Protein AF-M1EN25-F1 (afdb_monomer)

Solvent-accessible surface area (backbone atoms only — not comparable to full-atom values): 8476 Å² total; per-residue (Å²): 130,84,80,77,93,74,89,71,52,65,49,74,46,81,46,70,70,84,83,76,84,67,64,64,89,57,66,50,52,38,37,35,38,32,39,30,31,64,83,79,70,39,76,73,53,69,78,47,45,27,53,74,60,51,74,68,41,56,53,42,44,55,68,64,71,64,75,80,57,73,62,32,74,41,50,65,50,76,50,67,35,60,75,82,54,95,52,55,41,84,45,78,47,80,46,63,76,79,66,94,76,56,72,67,68,75,46,41,60,80,76,73,53,56,81,83,57,59,78,71,46,54,58,54,50,51,53,49,32,56,50,35,49,66,64,38,79

Radius of gyration: 19.47 Å; Cα contacts (8 Å, |Δi|>4): 183; chains: 1; bounding box: 62×26×53 Å

Nearest PDB structures (foldseek):
  6tmr-assembly1_A  TM=1.718E-01  e=2.607E-01  Lyssavirus mokola
  5i2s-assembly1_A  TM=1.948E-01  e=1.821E+00  Vesicular stomatitis Indiana virus strain Mudd-Summers
  6x91-assembly4_H  TM=2.223E-01  e=3.713E+00  Escherichia coli
  2pn5-assembly1_A  TM=2.662E-01  e=6.651E+00  Anopheles gambiae
  6lgw-assembly1_E  TM=1.458E-01  e=2.517E+00  Lyssavirus rabies

Foldseek 3Di:
DDDDDDDQQDDKDKDFADDDDFLADQAWKKKWKFKDQVVVRDTDDDIQIEGPDDVVNVVLQVVVVDDPDPSHPDGMDMHTDNDDDPRIDIDMDMDTQDAPDDPCVVCVCRVDDHPPDDPVVVVVSVVSNVRNSVRSD

InterPro domains:
  IPR026791 Dedicator of cytokinesis [PTHR23317] (2-132)

Secondary structure (DSSP, 8-state):
-PPPP----BEEEEEE------S---S-EEEEEEEEETTTTEE-S--EEEE---HHHHHHGGGGT-PPPGGGG--EEEEEESS--TTEEEEEEEEE---SS-HHHHHHHHHH--TTSHHHHHHHHHHHHHHHHHHH-

Sequence (137 aa):
RPEPPREHFGQRILVKCLSLKFEIEIEPIFGILALYDVREKKKISENFYFDLNSDSMKGLLRAHGTHPAISTLARSAIFSVTYPSPDIFLVIKLEKVLQQGDISECCEPYMVMKEVDTAKNKEKLEKLRLAAEQFCT

pLDDT: mean 88.58, std 8.61, range [60.28, 98.0]

Mean predicted aligned error: 6.02 Å

Structure (mmCIF, N/CA/C/O backbone):
data_AF-M1EN25-F1
#
_entry.id   AF-M1EN25-F1
#
loop_
_atom_site.group_PDB
_atom_site.id
_atom_site.type_symbol
_atom_site.label_atom_id
_atom_site.label_alt_id
_atom_site.label_comp_id
_atom_site.label_asym_id
_atom_site.label_entity_id
_atom_site.label_seq_id
_atom_site.pdbx_PDB_ins_code
_atom_site.Cartn_x
_atom_site.Cartn_y
_atom_site.Cartn_z
_atom_site.occupancy
_atom_site.B_iso_or_equiv
_atom_site.auth_seq_id
_atom_site.auth_comp_id
_atom_site.auth_asym_id
_atom_site.auth_atom_id
_atom_site.pdbx_PDB_model_num
ATOM 1 N N . ARG A 1 1 ? 35.936 -2.111 -31.363 1.00 80.38 1 ARG A N 1
ATOM 2 C CA . ARG A 1 1 ? 35.879 -2.518 -29.935 1.00 80.38 1 ARG A CA 1
ATOM 3 C C . ARG A 1 1 ? 34.411 -2.475 -29.526 1.00 80.38 1 ARG A C 1
ATOM 5 O O . ARG A 1 1 ? 33.806 -1.462 -29.853 1.00 80.38 1 ARG A O 1
ATOM 12 N N . PRO A 1 2 ? 33.821 -3.524 -28.928 1.00 84.88 2 PRO A N 1
ATOM 13 C CA . PRO A 1 2 ? 32.448 -3.433 -28.436 1.00 84.88 2 PRO A CA 1
ATOM 14 C C . PRO A 1 2 ? 32.368 -2.419 -27.291 1.00 84.88 2 PRO A C 1
ATOM 16 O O . PRO A 1 2 ? 33.355 -2.218 -26.573 1.00 84.88 2 PRO A O 1
ATOM 19 N N . GLU A 1 3 ? 31.221 -1.757 -27.157 1.00 83.38 3 GLU A N 1
ATOM 20 C CA . GLU A 1 3 ? 30.979 -0.871 -26.022 1.00 83.38 3 GLU A CA 1
ATOM 21 C C . GLU A 1 3 ? 30.924 -1.671 -24.711 1.00 83.38 3 GLU A C 1
ATOM 23 O O . GLU A 1 3 ? 30.450 -2.812 -24.703 1.00 83.38 3 GLU A O 1
ATOM 28 N N . PRO A 1 4 ? 31.407 -1.096 -23.594 1.00 89.12 4 PRO A N 1
ATOM 29 C CA . PRO A 1 4 ? 31.255 -1.708 -22.282 1.00 89.12 4 PRO A CA 1
ATOM 30 C C . PRO A 1 4 ? 29.771 -1.886 -21.922 1.00 89.12 4 PRO A C 1
ATOM 32 O O . PRO A 1 4 ? 28.964 -1.026 -22.287 1.00 89.12 4 PRO A O 1
ATOM 35 N N . PRO A 1 5 ? 29.405 -2.930 -21.155 1.00 86.50 5 PRO A N 1
ATOM 36 C CA . PRO A 1 5 ? 28.060 -3.059 -20.606 1.00 86.50 5 PRO A CA 1
ATOM 37 C C . PRO A 1 5 ? 27.666 -1.794 -19.835 1.00 86.50 5 PRO A C 1
ATOM 39 O O . PRO A 1 5 ? 28.436 -1.298 -19.009 1.00 86.50 5 PRO A O 1
ATOM 42 N N . ARG A 1 6 ? 26.474 -1.264 -20.115 1.00 83.62 6 ARG A N 1
ATOM 43 C CA . ARG A 1 6 ? 25.903 -0.089 -19.448 1.00 83.62 6 ARG A CA 1
ATOM 44 C C . ARG A 1 6 ? 24.470 -0.377 -19.037 1.00 83.62 6 ARG A C 1
ATOM 46 O O . ARG A 1 6 ? 23.731 -1.041 -19.759 1.00 83.62 6 ARG A O 1
ATOM 53 N N . GLU A 1 7 ? 24.092 0.137 -17.877 1.00 79.88 7 GLU A N 1
ATOM 54 C CA . GLU A 1 7 ? 22.755 -0.040 -17.325 1.00 79.88 7 GLU A CA 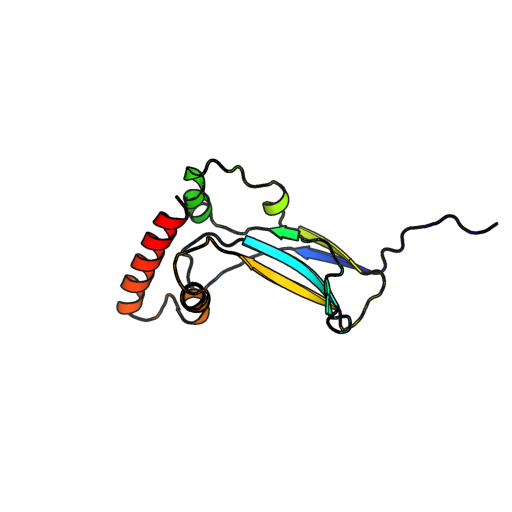1
ATOM 55 C C . GLU A 1 7 ? 21.734 0.792 -18.115 1.00 79.88 7 GLU A C 1
ATOM 57 O O . GLU A 1 7 ? 21.909 1.995 -18.321 1.00 79.88 7 GLU A O 1
ATOM 62 N N . HIS A 1 8 ? 20.672 0.142 -18.590 1.00 81.88 8 HIS A N 1
ATOM 63 C CA . HIS A 1 8 ? 19.607 0.779 -19.361 1.00 81.88 8 HIS A CA 1
ATOM 64 C C . HIS A 1 8 ? 18.409 1.042 -18.443 1.00 81.88 8 HIS A C 1
ATOM 66 O O . HIS A 1 8 ? 17.554 0.179 -18.241 1.00 81.88 8 HIS A O 1
ATOM 72 N N . PHE A 1 9 ? 18.328 2.254 -17.894 1.00 76.62 9 PHE A N 1
ATOM 73 C CA . PHE A 1 9 ? 17.248 2.626 -16.970 1.00 76.62 9 PHE A CA 1
ATOM 74 C C . PHE A 1 9 ? 15.915 2.957 -17.650 1.00 76.62 9 PHE A C 1
ATOM 76 O O . PHE A 1 9 ? 14.886 2.962 -16.978 1.00 76.62 9 PHE A O 1
ATOM 83 N N . GLY A 1 10 ? 15.927 3.240 -18.956 1.00 89.00 10 GLY A N 1
ATOM 84 C CA . GLY A 1 10 ? 14.734 3.628 -19.704 1.00 89.00 10 GLY A CA 1
ATOM 85 C C . GLY A 1 10 ? 14.088 4.871 -19.093 1.00 89.00 10 GLY A C 1
ATOM 86 O O . GLY A 1 10 ? 14.746 5.898 -18.912 1.00 89.00 10 GLY A O 1
ATOM 87 N N . GLN A 1 11 ? 12.806 4.777 -18.749 1.00 92.56 11 GLN A N 1
ATOM 88 C CA . GLN A 1 11 ? 12.064 5.850 -18.094 1.00 92.56 11 GLN A CA 1
ATOM 89 C C . GLN A 1 11 ? 12.136 5.732 -16.567 1.00 92.56 11 GLN A C 1
ATOM 91 O O . GLN A 1 11 ? 11.958 4.655 -16.007 1.00 92.56 11 GLN A O 1
ATOM 96 N N . ARG A 1 12 ? 12.325 6.859 -15.873 1.00 94.19 12 ARG A N 1
ATOM 97 C CA . ARG A 1 12 ? 12.259 6.933 -14.407 1.00 94.19 12 ARG A CA 1
ATOM 98 C C . ARG A 1 12 ? 11.026 7.690 -13.943 1.00 94.19 12 ARG A C 1
ATOM 100 O O . ARG A 1 12 ? 10.737 8.775 -14.439 1.00 94.19 12 ARG A O 1
ATOM 107 N N . ILE A 1 13 ? 10.329 7.122 -12.967 1.00 94.75 13 ILE A N 1
ATOM 108 C CA . ILE A 1 13 ? 9.090 7.651 -12.403 1.00 94.75 13 ILE A CA 1
ATOM 109 C C . ILE A 1 13 ? 9.335 7.939 -10.924 1.00 94.75 13 ILE A C 1
ATOM 111 O O . ILE A 1 13 ? 9.654 7.030 -10.161 1.00 94.75 13 ILE A O 1
ATOM 115 N N . LEU A 1 14 ? 9.183 9.201 -10.520 1.00 97.00 14 LEU A N 1
ATOM 116 C CA . LEU A 1 14 ? 9.180 9.595 -9.112 1.00 97.00 14 LEU A CA 1
ATOM 117 C C . LEU A 1 14 ? 7.753 9.502 -8.572 1.00 97.00 14 LEU A C 1
ATOM 119 O O . LEU A 1 14 ? 6.869 10.226 -9.025 1.00 97.00 14 LEU A O 1
ATOM 123 N N . VAL A 1 15 ? 7.548 8.657 -7.569 1.00 97.06 15 VAL A N 1
ATOM 124 C CA . VAL A 1 15 ? 6.270 8.507 -6.869 1.00 97.06 15 VAL A CA 1
ATOM 125 C C . VAL A 1 15 ? 6.402 9.086 -5.468 1.00 97.06 15 VAL A C 1
ATOM 127 O O . VAL A 1 15 ? 7.383 8.816 -4.775 1.00 97.06 15 VAL A O 1
ATOM 130 N N . LYS A 1 16 ? 5.417 9.886 -5.043 1.00 96.56 16 LYS A N 1
ATOM 131 C CA . LYS A 1 16 ? 5.341 10.460 -3.693 1.00 96.56 16 LYS A CA 1
ATOM 132 C C . LYS A 1 16 ? 4.031 10.062 -3.022 1.00 96.56 16 LYS A C 1
ATOM 134 O O . LYS A 1 16 ? 2.961 10.325 -3.561 1.00 96.56 16 LYS A O 1
ATOM 139 N N . CYS A 1 17 ? 4.120 9.479 -1.832 1.00 95.75 17 CYS A N 1
ATOM 140 C CA . CYS A 1 17 ? 2.964 9.164 -0.999 1.00 95.75 17 CYS A CA 1
ATOM 141 C C . CYS A 1 17 ? 2.605 10.408 -0.176 1.00 95.75 17 CYS A C 1
ATOM 143 O O . CYS A 1 17 ? 3.338 10.779 0.742 1.00 95.75 17 CYS A O 1
ATOM 145 N N . LEU A 1 18 ? 1.517 11.088 -0.549 1.00 94.75 18 LEU A N 1
ATOM 146 C CA . LEU A 1 18 ? 1.108 12.354 0.075 1.00 94.75 18 LEU A CA 1
ATOM 147 C C . LEU A 1 18 ? 0.122 12.137 1.223 1.00 94.75 18 LEU A C 1
ATOM 149 O O . LEU A 1 18 ? 0.330 12.640 2.325 1.00 94.75 18 LEU A O 1
ATOM 153 N N . SER A 1 19 ? -0.939 11.378 0.964 1.00 92.69 19 SER A N 1
ATOM 154 C CA . SER A 1 19 ? -1.962 11.040 1.947 1.00 92.69 19 SER A CA 1
ATOM 155 C C . SER A 1 19 ? -2.580 9.687 1.630 1.00 92.69 19 SER A C 1
ATOM 157 O O . SER A 1 19 ? -2.805 9.370 0.464 1.00 92.69 19 SER A O 1
ATOM 159 N N . LEU A 1 20 ? -2.919 8.947 2.679 1.00 91.50 20 LEU A N 1
ATOM 160 C CA . LEU A 1 20 ? -3.780 7.774 2.641 1.00 91.50 20 LEU A CA 1
ATOM 161 C C . LEU A 1 20 ? -4.829 8.000 3.728 1.00 91.50 20 LEU A C 1
ATOM 163 O O . LEU A 1 20 ? -4.471 8.127 4.894 1.00 91.50 20 LEU A O 1
ATOM 167 N N . LYS A 1 21 ? -6.092 8.158 3.333 1.00 88.56 21 LYS A N 1
ATOM 168 C CA . LYS A 1 21 ? -7.199 8.435 4.250 1.00 88.56 21 LYS A CA 1
ATOM 169 C C . LYS A 1 21 ? -8.346 7.500 3.928 1.00 88.56 21 LYS A C 1
ATOM 171 O O . LYS A 1 21 ? -8.762 7.418 2.775 1.00 88.56 21 LYS A O 1
ATOM 176 N N . PHE A 1 22 ? -8.826 6.827 4.955 1.00 89.19 22 PHE A N 1
ATOM 177 C CA . PHE A 1 22 ? -10.056 6.059 4.921 1.00 89.19 22 PHE A CA 1
ATOM 178 C C . PHE A 1 22 ? -11.161 6.876 5.587 1.00 89.19 22 PHE A C 1
ATOM 180 O O . PHE A 1 22 ? -10.876 7.793 6.355 1.00 89.19 22 PHE A O 1
ATOM 187 N N . GLU A 1 23 ? -12.412 6.521 5.311 1.00 89.31 23 GLU A N 1
ATOM 188 C CA . GLU A 1 23 ? -13.575 7.085 6.011 1.00 89.31 23 GLU A CA 1
ATOM 189 C C . GLU A 1 23 ? -13.577 6.736 7.504 1.00 89.31 23 GLU A C 1
ATOM 191 O O . GLU A 1 23 ? -14.224 7.416 8.288 1.00 89.31 23 GLU A O 1
ATOM 196 N N . ILE A 1 24 ? -12.867 5.672 7.890 1.00 88.44 24 ILE A N 1
ATOM 197 C CA . ILE A 1 24 ? -12.652 5.278 9.279 1.00 88.44 24 ILE A CA 1
ATOM 198 C C . ILE A 1 24 ? -11.157 5.078 9.537 1.00 88.44 24 ILE A C 1
ATOM 200 O O . ILE A 1 24 ? -10.457 4.439 8.752 1.00 88.44 24 ILE A O 1
ATOM 204 N N . GLU A 1 25 ? -10.665 5.580 10.665 1.00 89.25 25 GLU A N 1
ATOM 205 C CA . GLU A 1 25 ? -9.300 5.342 11.145 1.00 89.25 25 GLU A CA 1
ATOM 206 C C . GLU A 1 25 ? -9.385 4.611 12.493 1.00 89.25 25 GLU A C 1
ATOM 208 O O . GLU A 1 25 ? -9.787 5.189 13.509 1.00 89.25 25 GLU A O 1
ATOM 213 N N . ILE A 1 26 ? -9.098 3.305 12.474 1.00 91.25 26 ILE A N 1
ATOM 214 C CA . ILE A 1 26 ? -9.241 2.418 13.644 1.00 91.25 26 ILE A CA 1
ATOM 215 C C . ILE A 1 26 ? -7.987 1.605 13.965 1.00 91.25 26 ILE A C 1
ATOM 217 O O . ILE A 1 26 ? -7.821 1.208 15.110 1.00 91.25 26 ILE A O 1
ATOM 221 N N . GLU A 1 27 ? -7.118 1.347 12.986 1.00 92.31 27 GLU A N 1
ATOM 222 C CA . GLU A 1 27 ? -5.905 0.549 13.176 1.00 92.31 27 GLU A CA 1
ATOM 223 C C . GLU A 1 27 ? -4.798 0.998 12.206 1.00 92.31 27 GLU A C 1
ATOM 225 O O . GLU A 1 27 ? -5.101 1.658 11.203 1.00 92.31 27 GLU A O 1
ATOM 230 N N . PRO A 1 28 ? -3.524 0.655 12.473 1.00 92.31 28 PRO A N 1
ATOM 231 C CA . PRO A 1 28 ? -2.410 1.010 11.602 1.00 92.31 28 PRO A CA 1
ATOM 232 C C . PRO A 1 28 ? -2.491 0.306 10.242 1.00 92.31 28 PRO A C 1
ATOM 234 O O . PRO A 1 28 ? -2.711 -0.904 10.168 1.00 92.31 28 PRO A O 1
ATOM 237 N N . ILE A 1 29 ? -2.236 1.057 9.168 1.00 93.25 29 ILE A N 1
ATOM 238 C CA . ILE A 1 29 ? -2.193 0.553 7.791 1.00 93.25 29 ILE A CA 1
ATOM 239 C C . ILE A 1 29 ? -0.793 0.750 7.212 1.00 93.25 29 ILE A C 1
ATOM 241 O O . ILE A 1 29 ? -0.181 1.814 7.340 1.00 93.25 29 ILE A O 1
ATOM 245 N N . PHE A 1 30 ? -0.296 -0.276 6.533 1.00 93.62 30 PHE A N 1
ATOM 246 C CA . PHE A 1 30 ? 1.004 -0.301 5.877 1.00 93.62 30 PHE A CA 1
ATOM 247 C C . PHE A 1 30 ? 0.813 -0.461 4.373 1.00 93.62 30 PHE A C 1
ATOM 249 O O . PHE A 1 30 ? -0.025 -1.232 3.914 1.00 93.62 30 PHE A O 1
ATOM 256 N N . GLY A 1 31 ? 1.568 0.295 3.588 1.00 95.06 31 GLY A N 1
ATOM 257 C CA . GLY A 1 31 ? 1.472 0.312 2.139 1.00 95.06 31 GLY A CA 1
ATOM 258 C C . GLY A 1 31 ? 2.701 -0.286 1.472 1.00 95.06 31 GLY A C 1
ATOM 259 O O . GLY A 1 31 ? 3.831 -0.118 1.927 1.00 95.06 31 GLY A O 1
ATOM 260 N N . ILE A 1 32 ? 2.478 -0.948 0.342 1.00 97.06 32 ILE A N 1
ATOM 261 C CA . ILE A 1 32 ? 3.527 -1.448 -0.542 1.00 97.06 32 ILE A CA 1
ATOM 262 C C . ILE A 1 32 ? 3.210 -1.000 -1.962 1.00 97.06 32 ILE A C 1
ATOM 264 O O . ILE A 1 32 ? 2.130 -1.287 -2.476 1.00 97.06 32 ILE A O 1
ATOM 268 N N . LEU A 1 33 ? 4.158 -0.331 -2.609 1.00 97.88 33 LEU A N 1
ATOM 269 C CA . LEU A 1 33 ? 4.104 0.003 -4.028 1.00 97.88 33 LEU A CA 1
ATOM 270 C C . LEU A 1 33 ? 5.053 -0.892 -4.822 1.00 97.88 33 LEU A C 1
ATOM 272 O O . LEU A 1 33 ? 6.208 -1.073 -4.438 1.00 97.88 33 LEU A O 1
ATOM 276 N N . ALA A 1 34 ? 4.585 -1.405 -5.955 1.00 98.00 34 ALA A N 1
ATOM 277 C CA . ALA A 1 34 ? 5.436 -2.045 -6.951 1.00 98.00 34 ALA A CA 1
ATOM 278 C C . ALA A 1 34 ? 4.830 -1.922 -8.352 1.00 98.00 34 ALA A C 1
ATOM 280 O O . ALA A 1 34 ? 3.617 -1.786 -8.514 1.00 98.00 34 ALA A O 1
ATOM 281 N N . LEU A 1 35 ? 5.681 -1.987 -9.371 1.00 97.81 35 LEU A N 1
ATOM 282 C CA . LEU A 1 35 ? 5.262 -2.062 -10.761 1.00 97.81 35 LEU A CA 1
ATOM 283 C C . LEU A 1 35 ? 4.960 -3.509 -11.143 1.00 97.81 35 LEU A C 1
ATOM 285 O O . LEU A 1 35 ? 5.745 -4.420 -10.861 1.00 97.81 35 LEU A O 1
ATOM 289 N N . TYR A 1 36 ? 3.841 -3.699 -11.832 1.00 97.94 36 TYR A N 1
ATOM 290 C CA . TYR A 1 36 ? 3.428 -4.968 -12.412 1.00 97.94 36 TYR A CA 1
ATOM 291 C C . TYR A 1 36 ? 3.186 -4.795 -13.902 1.00 97.94 36 TYR A C 1
ATOM 293 O O . TYR A 1 36 ? 2.592 -3.810 -14.327 1.00 97.94 36 TYR A O 1
ATOM 301 N N . ASP A 1 37 ? 3.623 -5.780 -14.674 1.00 97.25 37 ASP A N 1
ATOM 302 C CA . ASP A 1 37 ? 3.253 -5.931 -16.073 1.00 97.25 37 ASP A CA 1
ATOM 303 C C . ASP A 1 37 ? 2.073 -6.907 -16.140 1.00 97.25 37 ASP A C 1
ATOM 305 O O . ASP A 1 37 ? 2.218 -8.083 -15.785 1.00 97.25 37 ASP A O 1
ATOM 309 N N . VAL A 1 38 ? 0.894 -6.420 -16.536 1.00 96.94 38 VAL A N 1
ATOM 310 C CA . VAL A 1 38 ? -0.330 -7.241 -16.571 1.00 96.94 38 VAL A CA 1
ATOM 311 C C . VAL A 1 38 ? -0.362 -8.187 -17.762 1.00 96.94 38 VAL A C 1
ATOM 313 O O . VAL A 1 38 ? -0.973 -9.253 -17.669 1.00 96.94 38 VAL A O 1
ATOM 316 N N . ARG A 1 39 ? 0.327 -7.841 -18.856 1.00 96.62 39 ARG A N 1
ATOM 317 C CA . ARG A 1 39 ? 0.441 -8.705 -20.032 1.00 96.62 39 ARG A CA 1
ATOM 318 C C . ARG A 1 39 ? 1.271 -9.935 -19.692 1.00 96.62 39 ARG A C 1
ATOM 320 O O . ARG A 1 39 ? 0.873 -11.057 -19.988 1.00 96.62 39 ARG A O 1
ATOM 327 N N . GLU A 1 40 ? 2.385 -9.715 -19.001 1.00 95.31 40 GLU A N 1
ATOM 328 C CA . GLU A 1 40 ? 3.299 -10.767 -18.549 1.00 95.31 40 GLU A CA 1
ATOM 329 C C . GLU A 1 40 ? 2.894 -11.379 -17.193 1.00 95.31 40 GLU A C 1
ATOM 331 O O . GLU A 1 40 ? 3.516 -12.338 -16.737 1.00 95.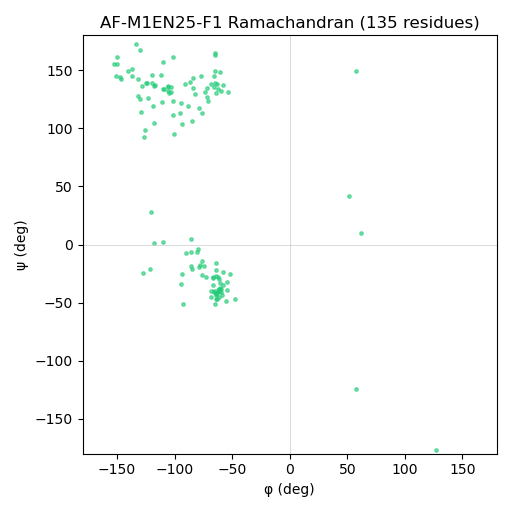31 40 GLU A O 1
ATOM 336 N N . LYS A 1 41 ? 1.869 -10.820 -16.531 1.00 95.56 41 LYS A N 1
ATOM 337 C CA . LYS A 1 41 ? 1.352 -11.222 -15.209 1.00 95.56 41 LYS A CA 1
ATOM 338 C C . LYS A 1 41 ? 2.438 -11.328 -14.132 1.00 95.56 41 LYS A C 1
ATOM 340 O O . LYS A 1 41 ? 2.436 -12.260 -13.326 1.00 95.56 41 LYS A O 1
ATOM 345 N N . LYS A 1 42 ? 3.377 -10.378 -14.101 1.00 96.56 42 LYS A N 1
ATOM 346 C CA . LYS A 1 42 ? 4.535 -10.426 -13.193 1.00 96.56 42 LYS A CA 1
ATOM 347 C C . LYS A 1 42 ? 4.844 -9.080 -12.550 1.00 96.56 42 LYS A C 1
ATOM 349 O O . LYS A 1 42 ? 4.632 -8.026 -13.146 1.00 96.56 42 LYS A O 1
ATOM 354 N N . LYS A 1 43 ? 5.413 -9.128 -11.344 1.00 97.56 43 LYS A N 1
ATOM 355 C CA . LYS A 1 43 ? 6.027 -7.964 -10.696 1.00 97.56 43 LYS A CA 1
ATOM 356 C C . LYS A 1 43 ? 7.360 -7.655 -11.378 1.00 97.56 43 LYS A C 1
ATOM 358 O O . LYS A 1 43 ? 8.169 -8.563 -11.555 1.00 97.56 43 LYS A O 1
ATOM 363 N N . ILE A 1 44 ? 7.587 -6.396 -11.740 1.00 96.25 44 ILE A N 1
ATOM 364 C CA . ILE A 1 44 ? 8.779 -5.951 -12.484 1.00 96.25 44 ILE A CA 1
ATOM 365 C C . ILE A 1 44 ? 9.647 -4.946 -11.716 1.00 96.25 44 ILE A C 1
ATOM 367 O O . ILE A 1 44 ? 10.658 -4.493 -12.243 1.00 96.25 44 ILE A O 1
ATOM 371 N N . SER A 1 45 ? 9.282 -4.598 -10.480 1.00 96.31 45 SER A N 1
ATOM 372 C CA . SER A 1 45 ? 10.107 -3.771 -9.593 1.00 96.31 45 SER A CA 1
ATOM 373 C C . SER A 1 45 ? 10.267 -4.388 -8.206 1.00 96.31 45 SER A C 1
ATOM 375 O O . SER A 1 45 ? 9.524 -5.289 -7.806 1.00 96.31 45 SER A O 1
ATOM 377 N N . GLU A 1 46 ? 11.202 -3.843 -7.431 1.00 95.00 46 GLU A N 1
ATOM 378 C CA . GLU A 1 46 ? 11.237 -4.047 -5.985 1.00 95.00 46 GLU A CA 1
ATOM 379 C C . GLU A 1 46 ? 10.004 -3.436 -5.303 1.00 95.00 46 GLU A C 1
ATOM 381 O O . GLU A 1 46 ? 9.259 -2.646 -5.895 1.00 95.00 46 GLU A O 1
ATOM 386 N N . ASN A 1 47 ? 9.788 -3.837 -4.052 1.00 96.56 47 ASN A N 1
ATOM 387 C CA . ASN A 1 47 ? 8.742 -3.284 -3.205 1.00 96.56 47 ASN A CA 1
ATOM 388 C C . ASN A 1 47 ? 9.235 -1.984 -2.569 1.00 96.56 47 ASN A C 1
ATOM 390 O O . ASN A 1 47 ? 10.283 -1.965 -1.926 1.00 96.56 47 ASN A O 1
ATOM 394 N N . PHE A 1 48 ? 8.434 -0.932 -2.672 1.00 97.19 48 PHE A N 1
ATOM 395 C CA . PHE A 1 48 ? 8.584 0.258 -1.852 1.00 97.19 48 PHE A CA 1
ATOM 396 C C . PHE A 1 48 ? 7.555 0.223 -0.726 1.00 97.19 48 PHE A C 1
ATOM 398 O O . PHE A 1 48 ? 6.355 0.329 -0.975 1.00 97.19 48 PHE A O 1
ATOM 405 N N . TYR A 1 49 ? 8.033 0.047 0.500 1.00 95.94 49 TYR A N 1
ATOM 406 C CA . TYR A 1 49 ? 7.201 0.043 1.698 1.00 95.94 49 TYR A CA 1
ATOM 407 C C . TYR A 1 49 ? 7.031 1.469 2.206 1.00 95.94 49 TYR A C 1
ATOM 409 O O . TYR A 1 49 ? 7.988 2.238 2.203 1.00 95.94 49 TYR A O 1
ATOM 417 N N . PHE A 1 50 ? 5.834 1.816 2.657 1.00 94.81 50 PHE A N 1
ATOM 418 C CA . PHE A 1 50 ? 5.558 3.113 3.259 1.00 94.81 50 PHE A CA 1
ATOM 419 C C . PHE A 1 50 ? 4.441 2.994 4.289 1.00 94.81 50 PHE A C 1
ATOM 421 O O . PHE A 1 50 ? 3.579 2.124 4.190 1.00 94.81 50 PHE A O 1
ATOM 428 N N . ASP A 1 51 ? 4.408 3.909 5.247 1.00 92.88 51 ASP A N 1
ATOM 429 C CA . ASP A 1 51 ? 3.246 4.104 6.100 1.00 92.88 51 ASP A CA 1
ATOM 430 C C . ASP A 1 51 ? 2.950 5.596 6.294 1.00 92.88 51 ASP A C 1
ATOM 432 O O . ASP A 1 51 ? 3.842 6.447 6.304 1.00 92.88 51 ASP A O 1
ATOM 436 N N . LEU A 1 52 ? 1.662 5.931 6.380 1.00 92.94 52 LEU A N 1
ATOM 437 C CA . LEU A 1 52 ? 1.176 7.297 6.613 1.00 92.94 52 LEU A CA 1
ATOM 438 C C . LEU A 1 52 ? 0.343 7.365 7.898 1.00 92.94 52 LEU A C 1
ATOM 440 O O . LEU A 1 52 ? -0.545 8.204 8.023 1.00 92.94 52 LEU A O 1
ATOM 444 N N . ASN A 1 53 ? 0.652 6.476 8.845 1.00 91.50 53 ASN A N 1
ATOM 445 C CA . ASN A 1 53 ? -0.047 6.361 10.116 1.00 91.50 53 ASN A CA 1
ATOM 446 C C . ASN A 1 53 ? 0.117 7.638 10.953 1.00 91.50 53 ASN A C 1
ATOM 448 O O . ASN A 1 53 ? 1.216 8.203 11.050 1.00 91.50 53 ASN A O 1
ATOM 452 N N . SER A 1 54 ? -0.977 8.067 11.585 1.00 90.56 54 SER A N 1
ATOM 453 C CA . SER A 1 54 ? -0.968 9.137 12.581 1.00 90.56 54 SER A CA 1
ATOM 454 C C . SER A 1 54 ? -0.173 8.730 13.830 1.00 90.56 54 SER A C 1
ATOM 456 O O . SER A 1 54 ? 0.095 7.549 14.069 1.00 90.56 54 SER A O 1
ATOM 458 N N . ASP A 1 55 ? 0.213 9.702 14.661 1.00 88.75 55 ASP A N 1
ATOM 459 C CA . ASP A 1 55 ? 0.939 9.412 15.907 1.00 88.75 55 ASP A CA 1
ATOM 460 C C . ASP A 1 55 ? 0.115 8.555 16.879 1.00 88.75 55 ASP A C 1
ATOM 462 O O . ASP A 1 55 ? 0.686 7.774 17.641 1.00 88.75 55 ASP A O 1
ATOM 466 N N . SER A 1 56 ? -1.219 8.655 16.807 1.00 89.19 56 SER A N 1
ATOM 467 C CA . SER A 1 56 ? -2.147 7.797 17.547 1.00 89.19 56 SER A CA 1
ATOM 468 C C . SER A 1 56 ? -2.037 6.340 17.090 1.00 89.19 56 SER A C 1
ATOM 470 O O . SER A 1 56 ? -1.768 5.476 17.921 1.00 89.19 56 SER A O 1
ATOM 472 N N . MET A 1 57 ? -2.122 6.070 15.780 1.00 90.25 57 MET A N 1
ATOM 473 C CA . MET A 1 57 ? -1.973 4.711 15.238 1.00 90.25 57 MET A CA 1
ATOM 474 C C . MET A 1 57 ? -0.582 4.131 15.527 1.00 90.25 57 MET A C 1
ATOM 476 O O . MET A 1 57 ? -0.450 2.976 15.920 1.00 90.25 57 MET A O 1
ATOM 480 N N . LYS A 1 58 ? 0.475 4.945 15.431 1.00 88.69 58 LYS A N 1
ATOM 481 C CA . LYS A 1 58 ? 1.830 4.530 15.841 1.00 88.69 58 LYS A CA 1
ATOM 482 C C . LYS A 1 58 ? 1.930 4.230 17.335 1.00 88.69 58 LYS A C 1
ATOM 484 O O . LYS A 1 58 ? 2.793 3.457 17.737 1.00 88.69 58 LYS A O 1
ATOM 489 N N . GLY A 1 59 ? 1.088 4.858 18.155 1.00 88.19 59 GLY A N 1
ATOM 490 C CA . GLY A 1 59 ? 0.961 4.591 19.584 1.00 88.19 59 GLY A CA 1
ATOM 491 C C . GLY A 1 59 ? 0.516 3.162 19.878 1.00 88.19 59 GLY A C 1
ATOM 492 O O . GLY A 1 59 ? 1.072 2.552 20.788 1.00 88.19 59 GLY A O 1
ATOM 493 N N . LEU A 1 60 ? -0.397 2.622 19.064 1.00 88.81 60 LEU A N 1
ATOM 494 C CA . LEU A 1 60 ? -0.927 1.265 19.218 1.00 88.81 60 LEU A CA 1
ATOM 495 C C . LEU A 1 60 ? 0.182 0.207 19.141 1.00 88.81 60 LEU A C 1
ATOM 497 O O . LEU A 1 60 ? 0.204 -0.709 19.942 1.00 88.81 60 LEU A O 1
ATOM 501 N N . LEU A 1 61 ? 1.169 0.396 18.263 1.00 85.38 61 LEU A N 1
ATOM 502 C CA . LEU A 1 61 ? 2.249 -0.572 18.021 1.00 85.38 61 LEU A CA 1
ATOM 503 C C . LEU A 1 61 ? 3.390 -0.528 19.053 1.00 85.38 61 LEU A C 1
ATOM 505 O O . LEU A 1 61 ? 4.322 -1.333 18.985 1.00 85.38 61 LEU A O 1
ATOM 509 N N . ARG A 1 62 ? 3.389 0.436 19.986 1.00 76.19 62 ARG A N 1
ATOM 510 C CA . ARG A 1 62 ? 4.536 0.663 20.891 1.00 76.19 62 ARG A CA 1
ATOM 511 C C . ARG A 1 62 ? 4.763 -0.485 21.870 1.00 76.19 62 ARG A C 1
ATOM 513 O O . ARG A 1 62 ? 5.905 -0.691 22.279 1.00 76.19 62 ARG A O 1
ATOM 520 N N . ALA A 1 63 ? 3.713 -1.224 22.225 1.00 71.62 63 ALA A N 1
ATOM 521 C CA . ALA A 1 63 ? 3.797 -2.356 23.144 1.00 71.62 63 ALA A CA 1
ATOM 522 C C . ALA A 1 63 ? 4.706 -3.480 22.617 1.00 71.62 63 ALA A C 1
ATOM 524 O O . ALA A 1 63 ? 5.398 -4.132 23.397 1.00 71.62 63 ALA A O 1
ATOM 525 N N . HIS A 1 64 ? 4.807 -3.633 21.294 1.00 68.94 64 HIS A N 1
ATOM 526 C CA . HIS A 1 64 ? 5.645 -4.654 20.669 1.00 68.94 64 HIS A CA 1
ATOM 527 C C . HIS A 1 64 ? 7.140 -4.299 20.606 1.00 68.94 64 HIS A C 1
ATOM 529 O O . HIS A 1 64 ? 7.940 -5.114 20.147 1.00 68.94 64 HIS A O 1
ATOM 535 N N . GLY A 1 65 ? 7.557 -3.099 21.038 1.00 60.47 65 GLY A N 1
ATOM 536 C CA . GLY A 1 65 ? 8.972 -2.697 21.058 1.00 60.47 65 GLY A CA 1
ATOM 537 C C . GLY A 1 65 ? 9.643 -2.653 19.676 1.00 60.47 65 GLY A C 1
ATOM 538 O O . GLY A 1 65 ? 10.862 -2.497 19.578 1.00 60.47 65 GLY A O 1
ATOM 539 N N . THR A 1 66 ? 8.870 -2.782 18.596 1.00 66.06 66 THR A N 1
ATOM 540 C CA . THR A 1 66 ? 9.382 -2.795 17.230 1.00 66.06 66 THR A CA 1
ATOM 541 C C . THR A 1 66 ? 9.731 -1.376 16.811 1.00 66.06 66 THR A C 1
ATOM 543 O O . THR A 1 66 ? 8.852 -0.525 16.662 1.00 66.06 66 THR A O 1
ATOM 546 N N . HIS A 1 67 ? 11.018 -1.107 16.601 1.00 70.62 67 HIS A N 1
ATOM 547 C CA . HIS A 1 67 ? 11.423 0.109 15.905 1.00 70.62 67 HIS A CA 1
ATOM 548 C C . HIS A 1 67 ? 10.903 0.049 14.461 1.00 70.62 67 HIS A C 1
ATOM 550 O O . HIS A 1 67 ? 11.127 -0.968 13.796 1.00 70.62 67 HIS A O 1
ATOM 556 N N . PRO A 1 68 ? 10.230 1.100 13.955 1.00 75.25 68 PRO A N 1
ATOM 557 C CA . PRO A 1 68 ? 9.805 1.124 12.564 1.00 75.25 68 PRO A CA 1
ATOM 558 C C . PRO A 1 68 ? 11.037 1.012 11.666 1.00 75.25 68 PRO A C 1
ATOM 560 O O . PRO A 1 68 ? 12.042 1.699 11.875 1.00 75.25 68 PRO A O 1
ATOM 563 N N . ALA A 1 69 ? 10.974 0.128 10.672 1.00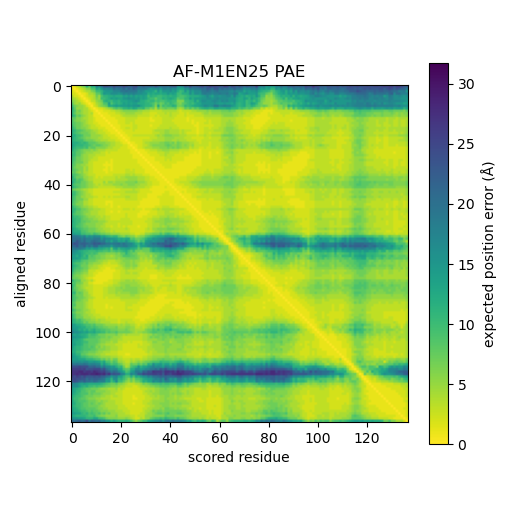 80.69 69 ALA A N 1
ATOM 564 C CA . ALA A 1 69 ? 12.049 0.010 9.703 1.00 80.69 69 ALA A CA 1
ATOM 565 C C . ALA A 1 69 ? 12.177 1.332 8.936 1.00 80.69 69 ALA A C 1
ATOM 567 O O . ALA A 1 69 ? 11.188 1.885 8.463 1.00 80.69 69 ALA A O 1
ATOM 568 N N . ILE A 1 70 ? 13.405 1.834 8.778 1.00 82.25 70 ILE A N 1
ATOM 569 C CA . ILE A 1 70 ? 13.662 3.133 8.127 1.00 82.25 70 ILE A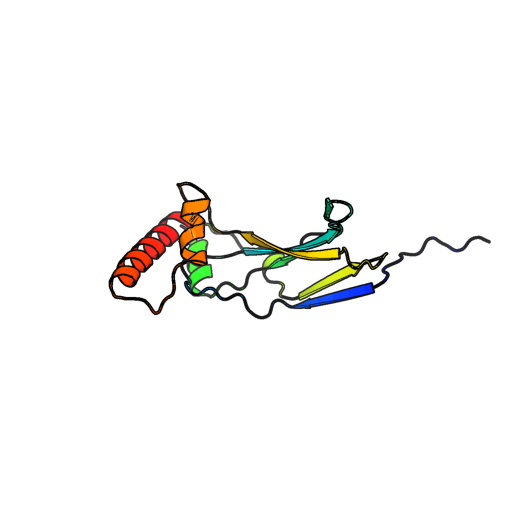 CA 1
ATOM 570 C C . ILE A 1 70 ? 13.034 3.191 6.725 1.00 82.25 70 ILE A C 1
ATOM 572 O O . ILE A 1 70 ? 12.575 4.248 6.294 1.00 82.25 70 ILE A O 1
ATOM 576 N N . SER A 1 71 ? 12.966 2.050 6.035 1.00 82.81 71 SER A N 1
ATOM 577 C CA . SER A 1 71 ? 12.328 1.928 4.727 1.00 82.81 71 SER A CA 1
ATOM 578 C C . SER A 1 71 ? 10.851 2.333 4.728 1.00 82.81 71 SER A C 1
ATOM 580 O O . SER A 1 71 ? 10.432 2.937 3.750 1.00 82.81 71 SER A O 1
ATOM 582 N N . THR A 1 72 ? 10.081 2.084 5.795 1.00 84.50 72 THR A N 1
ATOM 583 C CA . THR A 1 72 ? 8.643 2.426 5.843 1.00 84.50 72 THR A CA 1
ATOM 584 C C . THR A 1 72 ? 8.392 3.905 6.131 1.00 84.50 72 THR A C 1
ATOM 586 O O . THR A 1 72 ? 7.335 4.434 5.793 1.00 84.50 72 THR A O 1
ATOM 589 N N . LEU A 1 73 ? 9.385 4.607 6.686 1.00 86.81 73 LEU A N 1
ATOM 590 C CA . LEU A 1 73 ? 9.316 6.048 6.947 1.00 86.81 73 LEU A CA 1
ATOM 591 C C . LEU A 1 73 ? 9.506 6.887 5.672 1.00 86.81 73 LEU A C 1
ATOM 593 O O . LEU A 1 73 ? 9.242 8.095 5.670 1.00 86.81 73 LEU A O 1
ATOM 597 N N . ALA A 1 74 ? 9.980 6.270 4.587 1.00 91.38 74 ALA A N 1
ATOM 598 C CA . ALA A 1 74 ? 10.153 6.939 3.312 1.00 91.38 74 ALA A CA 1
ATOM 599 C C . ALA A 1 74 ? 8.794 7.290 2.688 1.00 91.38 74 ALA A C 1
ATOM 601 O O . ALA A 1 74 ? 7.860 6.496 2.657 1.00 91.38 74 ALA A O 1
ATOM 602 N N . ARG A 1 75 ? 8.695 8.497 2.121 1.00 93.12 75 ARG A N 1
ATOM 603 C CA . ARG A 1 75 ? 7.477 8.981 1.439 1.00 93.12 75 ARG A CA 1
ATOM 604 C C . ARG A 1 75 ? 7.630 9.091 -0.068 1.00 93.12 75 ARG A C 1
ATOM 606 O O . ARG A 1 75 ? 6.745 9.606 -0.751 1.00 93.12 75 ARG A O 1
ATOM 613 N N . SER A 1 76 ? 8.781 8.718 -0.608 1.00 95.56 76 SER A N 1
ATOM 614 C CA . SER A 1 76 ? 9.073 8.883 -2.026 1.00 95.56 76 SER A CA 1
ATOM 615 C C . SER A 1 76 ? 9.962 7.763 -2.534 1.00 95.56 76 SER A C 1
ATOM 617 O O . SER A 1 76 ? 10.875 7.334 -1.835 1.00 95.56 76 SER A O 1
ATOM 619 N N . ALA A 1 77 ? 9.697 7.341 -3.764 1.00 95.56 77 ALA A N 1
ATOM 620 C CA . ALA A 1 77 ? 10.399 6.259 -4.434 1.00 95.56 77 ALA A CA 1
ATOM 621 C C . ALA A 1 77 ? 10.627 6.604 -5.902 1.00 95.56 77 ALA A C 1
ATOM 623 O O . ALA A 1 77 ? 9.809 7.289 -6.519 1.00 95.56 77 ALA A O 1
ATOM 624 N N . ILE A 1 78 ? 11.722 6.102 -6.468 1.00 95.81 78 ILE A N 1
ATOM 625 C CA . ILE A 1 78 ? 11.978 6.172 -7.906 1.00 95.81 78 ILE A CA 1
ATOM 626 C C . ILE A 1 78 ? 11.876 4.761 -8.468 1.00 95.81 78 ILE A C 1
ATOM 628 O O . ILE A 1 78 ? 12.625 3.878 -8.062 1.00 95.81 78 ILE A O 1
ATOM 632 N N . PHE A 1 79 ? 10.989 4.573 -9.439 1.00 96.31 79 PHE A N 1
ATOM 633 C CA . PHE A 1 79 ? 10.880 3.338 -10.206 1.00 96.31 79 PHE A CA 1
ATOM 634 C C . PHE A 1 79 ? 11.509 3.541 -11.581 1.00 96.31 79 PHE A C 1
ATOM 636 O O . PHE A 1 79 ? 11.292 4.573 -12.215 1.00 96.31 79 PHE A O 1
ATOM 643 N N . SER A 1 80 ? 12.301 2.572 -12.037 1.00 94.25 80 SER A N 1
ATOM 644 C CA . SER A 1 80 ? 12.884 2.580 -13.384 1.00 94.25 80 SER A CA 1
ATOM 645 C C . SER A 1 80 ? 12.160 1.556 -14.255 1.00 94.25 80 SER A C 1
ATOM 647 O O . SER A 1 80 ? 11.889 0.445 -13.805 1.00 94.25 80 SER A O 1
ATOM 649 N N . VAL A 1 81 ? 11.844 1.938 -15.489 1.00 93.75 81 VAL A N 1
ATOM 650 C CA . VAL A 1 81 ? 11.131 1.129 -16.476 1.00 93.75 81 VAL A CA 1
ATOM 651 C C . VAL A 1 81 ? 11.975 1.084 -17.740 1.00 93.75 81 VAL A C 1
ATOM 653 O O . VAL A 1 81 ? 11.954 2.009 -18.551 1.00 93.75 81 VAL A O 1
ATOM 656 N N . THR A 1 82 ? 12.724 -0.006 -17.907 1.00 91.06 82 THR A N 1
ATOM 657 C CA . THR A 1 82 ? 13.621 -0.207 -19.055 1.00 91.06 82 THR A CA 1
ATOM 658 C C . THR A 1 82 ? 12.858 -0.224 -20.382 1.00 91.06 82 THR A C 1
ATOM 660 O O . THR A 1 82 ? 13.314 0.379 -21.348 1.00 91.06 82 THR A O 1
ATOM 663 N N . TYR A 1 83 ? 11.679 -0.853 -20.418 1.00 90.94 83 TYR A N 1
ATOM 664 C CA . TYR A 1 83 ? 10.825 -0.947 -21.606 1.00 90.94 83 TYR A CA 1
ATOM 665 C C . TYR A 1 83 ? 9.409 -0.461 -21.275 1.00 90.94 83 TYR A C 1
ATOM 667 O O . TYR A 1 83 ? 8.599 -1.246 -20.778 1.00 90.94 83 TYR A O 1
ATOM 675 N N . PRO A 1 84 ? 9.107 0.833 -21.489 1.00 92.31 84 PRO A N 1
ATOM 676 C CA . PRO A 1 84 ? 7.778 1.374 -21.234 1.00 92.31 84 PRO A CA 1
ATOM 677 C C . PRO A 1 84 ? 6.701 0.639 -22.037 1.00 92.31 84 PRO A C 1
ATOM 679 O O . PRO A 1 84 ? 6.880 0.344 -23.218 1.00 92.31 84 PRO A O 1
ATOM 682 N N . SER A 1 85 ? 5.576 0.358 -21.387 1.00 94.44 85 SER A N 1
ATOM 683 C CA . SER A 1 85 ? 4.430 -0.343 -21.964 1.00 94.44 85 SER A CA 1
ATOM 684 C C . SER A 1 85 ? 3.142 0.191 -21.331 1.00 94.44 85 SER A C 1
ATOM 686 O O . SER A 1 85 ? 3.153 0.485 -20.132 1.00 94.44 85 SER A O 1
ATOM 688 N N . PRO A 1 86 ? 2.031 0.301 -22.086 1.00 96.00 86 PRO A N 1
ATOM 689 C CA . PRO A 1 86 ? 0.724 0.638 -21.516 1.00 96.00 86 PRO A CA 1
ATOM 690 C C . PRO A 1 86 ? 0.198 -0.434 -20.547 1.00 96.00 86 PRO A C 1
ATOM 692 O O . PRO A 1 86 ? -0.703 -0.152 -19.766 1.00 96.00 86 PRO A O 1
ATOM 695 N N . ASP A 1 87 ? 0.776 -1.639 -20.570 1.00 97.31 87 ASP A N 1
ATOM 696 C CA . ASP A 1 87 ? 0.411 -2.756 -19.692 1.00 97.31 87 ASP A CA 1
ATOM 697 C C . ASP A 1 87 ? 1.137 -2.720 -18.331 1.00 97.31 87 ASP A C 1
ATOM 699 O O . ASP A 1 87 ? 1.021 -3.653 -17.533 1.00 97.31 87 ASP A O 1
ATOM 703 N N . ILE A 1 88 ? 1.920 -1.672 -18.053 1.00 97.31 88 ILE A N 1
ATOM 704 C CA . ILE A 1 88 ? 2.616 -1.510 -16.772 1.00 97.31 88 ILE A CA 1
ATOM 705 C C . ILE A 1 88 ? 1.781 -0.645 -15.834 1.00 97.31 88 ILE A C 1
ATOM 707 O O . ILE A 1 88 ? 1.517 0.525 -16.105 1.00 97.31 88 ILE A O 1
ATOM 711 N N . PHE A 1 89 ? 1.443 -1.209 -14.678 1.00 97.88 89 PHE A N 1
ATOM 712 C CA . PHE A 1 89 ? 0.648 -0.556 -13.649 1.00 97.88 89 PHE A CA 1
ATOM 713 C C . PHE A 1 89 ? 1.433 -0.443 -12.347 1.00 97.88 89 PHE A C 1
ATOM 715 O O . PHE A 1 89 ? 2.108 -1.381 -11.917 1.00 97.88 89 PHE A O 1
ATOM 722 N N . LEU A 1 90 ? 1.302 0.708 -11.688 1.00 97.50 90 LEU A N 1
ATOM 723 C CA . LEU A 1 90 ? 1.694 0.855 -10.294 1.00 97.50 90 LEU A CA 1
ATOM 724 C C . LEU A 1 90 ? 0.595 0.248 -9.423 1.00 97.50 90 LEU A C 1
ATOM 726 O O . LEU A 1 90 ? -0.537 0.726 -9.421 1.00 97.50 90 LEU A O 1
ATOM 730 N N . VAL A 1 91 ? 0.940 -0.796 -8.681 1.00 97.44 91 VAL A N 1
ATOM 731 C CA . VAL A 1 91 ? 0.025 -1.475 -7.767 1.00 97.44 91 VAL A CA 1
ATOM 732 C C . VAL A 1 91 ? 0.350 -1.055 -6.345 1.00 97.44 91 VAL A C 1
ATOM 734 O O . VAL A 1 91 ? 1.506 -1.111 -5.922 1.00 97.44 91 VAL A O 1
ATOM 737 N N . ILE A 1 92 ? -0.693 -0.667 -5.615 1.00 96.56 92 ILE A N 1
ATOM 738 C CA . ILE A 1 92 ? -0.659 -0.450 -4.174 1.00 96.56 92 ILE A CA 1
ATOM 739 C C . ILE A 1 92 ? -1.284 -1.653 -3.471 1.00 96.56 92 ILE A C 1
ATOM 741 O O . ILE A 1 92 ? -2.427 -2.019 -3.738 1.00 96.56 92 ILE A O 1
ATOM 745 N N . LYS A 1 93 ? -0.526 -2.275 -2.572 1.00 96.44 93 LYS A N 1
ATOM 746 C CA . LYS A 1 93 ? -1.027 -3.269 -1.623 1.00 96.44 93 LYS A CA 1
ATOM 747 C C . LYS A 1 93 ? -1.099 -2.612 -0.252 1.00 96.44 93 LYS A C 1
ATOM 749 O O . LYS A 1 93 ? -0.126 -1.998 0.176 1.00 96.44 93 LYS A O 1
ATOM 754 N N . LEU A 1 94 ? -2.244 -2.743 0.406 1.00 94.38 94 LEU A N 1
ATOM 755 C CA . LEU A 1 94 ? -2.449 -2.281 1.773 1.00 94.38 94 LEU A CA 1
ATOM 756 C C . LEU A 1 94 ? -2.474 -3.496 2.696 1.00 94.38 94 LEU A C 1
ATOM 758 O O . LEU A 1 94 ? -3.126 -4.497 2.403 1.00 94.38 94 LEU A O 1
ATOM 762 N N . GLU A 1 95 ? -1.723 -3.407 3.778 1.00 92.75 95 GLU A N 1
ATOM 763 C CA . GLU A 1 95 ? -1.609 -4.409 4.824 1.00 92.75 95 GLU A CA 1
ATOM 764 C C . GLU A 1 95 ? -2.063 -3.786 6.138 1.00 92.75 95 GLU A C 1
ATOM 766 O O . GLU A 1 95 ? -1.874 -2.594 6.383 1.00 92.75 95 GLU A O 1
ATOM 771 N N . LYS A 1 96 ? -2.679 -4.605 6.979 1.00 91.38 96 LYS A N 1
ATOM 772 C CA . LYS A 1 96 ? -3.160 -4.215 8.298 1.00 91.38 96 LYS A CA 1
ATOM 773 C C . LYS A 1 96 ? -2.746 -5.257 9.330 1.00 91.38 96 LYS A C 1
ATOM 775 O O . LYS A 1 96 ? -2.238 -6.317 8.957 1.00 91.38 96 LYS A O 1
ATOM 780 N N . VAL A 1 97 ? -2.969 -4.969 10.607 1.00 88.00 97 VAL A N 1
ATOM 781 C CA . VAL A 1 97 ? -2.711 -5.936 11.678 1.00 88.00 97 VAL A CA 1
ATOM 782 C C . VAL A 1 97 ? -3.652 -7.137 11.524 1.00 88.00 97 VAL A C 1
ATOM 784 O O . VAL A 1 97 ? -4.817 -7.001 11.144 1.00 88.00 97 VAL A O 1
ATOM 787 N N . LEU A 1 98 ? -3.118 -8.341 11.746 1.00 85.19 98 LEU A N 1
ATOM 788 C CA . LEU A 1 98 ? -3.901 -9.569 11.650 1.00 85.19 98 LEU A CA 1
ATOM 789 C C . LEU A 1 98 ? -4.880 -9.642 12.820 1.00 85.19 98 LEU A C 1
ATOM 791 O O . LEU A 1 98 ? -4.483 -9.619 13.981 1.00 85.19 98 LEU A O 1
ATOM 795 N N . GLN A 1 99 ? -6.157 -9.771 12.489 1.00 86.25 99 GLN A N 1
ATOM 796 C CA . GLN A 1 99 ? -7.246 -9.950 13.441 1.00 86.25 99 GLN A CA 1
ATOM 797 C C . GLN A 1 99 ? -7.789 -11.375 13.307 1.00 86.25 99 GLN A C 1
ATOM 799 O O . GLN A 1 99 ? -7.623 -12.021 12.270 1.00 86.25 99 GLN A O 1
ATOM 804 N N . GLN A 1 100 ? -8.426 -11.884 14.358 1.00 84.75 100 GLN A N 1
ATOM 805 C CA . GLN A 1 100 ? -9.134 -13.162 14.275 1.00 84.75 100 GLN A CA 1
ATOM 806 C C . GLN A 1 100 ? -10.409 -13.004 13.434 1.00 84.75 100 GLN A C 1
ATOM 808 O O . GLN A 1 100 ? -11.169 -12.065 13.656 1.00 84.75 100 GLN A O 1
ATOM 813 N N . GLY A 1 101 ? -10.654 -13.939 12.514 1.00 85.88 101 GLY A N 1
ATOM 814 C CA . GLY A 1 101 ? -11.842 -13.958 11.654 1.00 85.88 101 GLY A CA 1
ATOM 815 C C . GLY A 1 101 ? -11.499 -14.057 10.169 1.00 85.88 101 GLY A C 1
ATOM 816 O O . GLY A 1 101 ? -10.332 -14.185 9.790 1.00 85.88 101 GLY A O 1
ATOM 817 N N . ASP A 1 102 ? -12.528 -14.006 9.327 1.00 90.69 102 ASP A N 1
ATOM 818 C CA . ASP A 1 102 ? -12.354 -14.058 7.878 1.00 90.69 102 ASP A CA 1
ATOM 819 C C . ASP A 1 102 ? -11.872 -12.713 7.324 1.00 90.69 102 ASP A C 1
ATOM 821 O O . ASP A 1 102 ? -12.267 -11.631 7.770 1.00 90.69 102 ASP A O 1
ATOM 825 N N . ILE A 1 103 ? -11.034 -12.766 6.282 1.00 87.50 103 ILE A N 1
ATOM 826 C CA . ILE A 1 103 ? -10.452 -11.557 5.682 1.00 87.50 103 ILE A CA 1
ATOM 827 C C . ILE A 1 103 ? -11.522 -10.610 5.123 1.00 87.50 103 ILE A C 1
ATOM 829 O O . ILE A 1 103 ? -11.358 -9.393 5.176 1.00 87.50 103 ILE A O 1
ATOM 833 N N . SER A 1 104 ? -12.635 -11.152 4.617 1.00 88.44 104 SER A N 1
ATOM 834 C CA . SER A 1 104 ? -13.762 -10.362 4.119 1.00 88.44 104 SER A CA 1
ATOM 835 C C . SER A 1 104 ? -14.426 -9.552 5.229 1.00 88.44 104 SER A C 1
ATOM 837 O O . SER A 1 104 ? -14.719 -8.378 5.020 1.00 88.44 104 SER A O 1
ATOM 839 N N . GLU A 1 105 ? -14.604 -10.139 6.414 1.00 89.44 105 GLU A N 1
ATOM 840 C CA . GLU A 1 105 ? -15.192 -9.465 7.578 1.00 89.44 105 GLU A CA 1
ATOM 841 C C . GLU A 1 105 ? -14.255 -8.379 8.111 1.00 89.44 105 GLU A C 1
ATOM 843 O O . GLU A 1 105 ? -14.678 -7.270 8.426 1.00 89.44 105 GLU A O 1
ATOM 848 N N . CYS A 1 106 ? -12.954 -8.673 8.132 1.00 89.62 106 CYS A N 1
ATOM 849 C CA . CYS A 1 106 ? -11.920 -7.751 8.585 1.00 89.62 106 CYS A CA 1
ATOM 850 C C . CYS A 1 106 ? -11.755 -6.523 7.668 1.00 89.62 106 CYS A C 1
ATOM 852 O O . CYS A 1 106 ? -11.313 -5.468 8.132 1.00 89.62 106 CYS A O 1
ATOM 854 N N . CYS A 1 107 ? -12.056 -6.660 6.373 1.00 90.31 107 CYS A N 1
ATOM 855 C CA . CYS A 1 107 ? -11.938 -5.593 5.374 1.00 90.31 107 CYS A CA 1
ATOM 856 C C . CYS A 1 107 ? -13.242 -4.810 5.170 1.00 90.31 107 CYS A C 1
ATOM 858 O O . CYS A 1 107 ? -13.183 -3.644 4.776 1.00 90.31 107 CYS A O 1
ATOM 860 N N . GLU A 1 108 ? -14.402 -5.418 5.448 1.00 90.25 108 GLU A N 1
ATOM 861 C CA . GLU A 1 108 ? -15.724 -4.810 5.251 1.00 90.25 108 GLU A CA 1
ATOM 862 C C . GLU A 1 108 ? -15.828 -3.381 5.823 1.00 90.25 108 GLU A C 1
ATOM 864 O O . GLU A 1 108 ? -16.281 -2.500 5.083 1.00 90.25 108 GLU A O 1
ATOM 869 N N . PRO A 1 109 ? -15.373 -3.078 7.062 1.00 89.88 109 PRO A N 1
ATOM 870 C CA . PRO A 1 109 ? -15.513 -1.743 7.638 1.00 89.88 109 PRO A CA 1
ATOM 871 C C . PRO A 1 109 ? -14.925 -0.633 6.761 1.00 89.88 109 PRO A C 1
ATOM 873 O O . PRO A 1 109 ? -15.543 0.416 6.606 1.00 89.88 109 PRO A O 1
ATOM 876 N N . TYR A 1 110 ? -13.785 -0.888 6.119 1.00 90.19 110 TYR A N 1
ATOM 877 C CA . TYR A 1 110 ? -13.105 0.076 5.249 1.00 90.19 110 TYR A CA 1
ATOM 878 C C . TYR A 1 110 ? -13.781 0.265 3.892 1.00 90.19 110 TYR A C 1
ATOM 880 O O . TYR A 1 110 ? -13.501 1.240 3.198 1.00 90.19 110 TYR A O 1
ATOM 888 N N . MET A 1 111 ? -14.635 -0.677 3.493 1.00 89.69 111 MET A N 1
ATOM 889 C CA . MET A 1 111 ? -15.314 -0.658 2.201 1.00 89.69 111 MET A CA 1
ATOM 890 C C . MET A 1 111 ? -16.704 -0.029 2.283 1.00 89.69 111 MET A C 1
ATOM 892 O O . MET A 1 111 ? -17.140 0.593 1.315 1.00 89.69 111 MET A O 1
ATOM 896 N N . VAL A 1 112 ? -17.412 -0.209 3.405 1.00 86.69 112 VAL A N 1
ATOM 897 C CA . VAL A 1 112 ? -18.843 0.135 3.496 1.00 86.69 112 VAL A CA 1
ATOM 898 C C . VAL A 1 112 ? -19.192 1.149 4.583 1.00 86.69 112 VAL A C 1
ATOM 900 O O . VAL A 1 112 ? -20.248 1.773 4.485 1.00 86.69 112 VAL A O 1
ATOM 903 N N . MET A 1 113 ? -18.362 1.333 5.618 1.00 81.62 113 MET A N 1
ATOM 904 C CA . MET A 1 113 ? -18.683 2.288 6.683 1.00 81.62 113 MET A CA 1
ATOM 905 C C . MET A 1 113 ? -18.277 3.707 6.316 1.00 81.62 113 MET A C 1
ATOM 907 O O . MET A 1 113 ? -17.222 3.946 5.737 1.00 81.62 113 MET A O 1
ATOM 911 N N . LYS A 1 114 ? -19.113 4.656 6.736 1.00 75.50 114 LYS A N 1
ATOM 912 C CA . LYS A 1 114 ? -18.841 6.091 6.686 1.00 75.50 114 LYS A CA 1
ATOM 913 C C . LYS A 1 114 ? -19.003 6.668 8.083 1.00 75.50 114 LYS A C 1
ATOM 915 O O . LYS A 1 114 ? -19.957 6.313 8.780 1.00 75.50 114 LYS A O 1
ATOM 920 N N . GLU A 1 115 ? -18.115 7.580 8.475 1.00 64.81 115 GLU A N 1
ATOM 921 C CA . GLU A 1 115 ? -18.149 8.243 9.790 1.00 64.81 115 GLU A CA 1
ATOM 922 C C . GLU A 1 115 ? -19.469 8.991 10.065 1.00 64.81 115 GLU A C 1
ATOM 924 O O . GLU A 1 115 ? -19.852 9.188 11.217 1.00 64.81 115 GLU A O 1
ATOM 929 N N . VAL A 1 116 ? -20.187 9.381 9.009 1.00 60.59 116 VAL A N 1
ATOM 930 C CA . VAL A 1 116 ? -21.330 10.305 9.068 1.00 60.59 116 VAL A CA 1
ATOM 931 C C . VAL A 1 116 ? -22.671 9.614 9.386 1.00 60.59 116 VAL A C 1
ATOM 933 O O . VAL A 1 116 ? -23.612 10.272 9.831 1.00 60.59 116 VAL A O 1
ATOM 936 N N . ASP A 1 117 ? -22.790 8.293 9.218 1.00 60.28 117 ASP A N 1
ATOM 937 C CA . ASP A 1 117 ? -24.097 7.619 9.254 1.00 60.28 117 ASP A CA 1
ATOM 938 C C . ASP A 1 117 ? -24.485 7.064 10.640 1.00 60.28 117 ASP A C 1
ATOM 940 O O . ASP A 1 117 ? -24.096 5.971 11.020 1.00 60.28 117 ASP A O 1
ATOM 944 N N . THR A 1 118 ? -25.392 7.750 11.347 1.00 66.81 118 THR A N 1
ATOM 945 C CA . THR A 1 118 ? -26.218 7.288 12.497 1.00 66.81 118 THR A CA 1
ATOM 946 C C . THR A 1 118 ? -25.533 6.731 13.765 1.00 66.81 118 THR A C 1
ATOM 948 O O . THR A 1 118 ? -24.514 6.050 13.757 1.00 66.81 118 THR A O 1
ATOM 951 N N . ALA A 1 119 ? -26.187 6.936 14.918 1.00 68.31 119 ALA A N 1
ATOM 952 C CA . ALA A 1 119 ? -25.730 6.497 16.245 1.00 68.31 119 ALA A CA 1
ATOM 953 C C . ALA A 1 119 ? -25.352 4.999 16.357 1.00 68.31 119 ALA A C 1
ATOM 955 O O . ALA A 1 119 ? -24.511 4.651 17.183 1.00 68.31 119 ALA A O 1
ATOM 956 N N . LYS A 1 120 ? -25.916 4.123 15.509 1.00 68.94 120 LYS A N 1
ATOM 957 C CA . LYS A 1 120 ? -25.560 2.693 15.442 1.00 68.94 120 LYS A CA 1
ATOM 958 C C . LYS A 1 120 ? -24.128 2.450 14.945 1.00 68.94 120 LYS A C 1
ATOM 960 O O . LYS A 1 120 ? -23.470 1.538 15.442 1.00 68.94 120 LYS A O 1
ATOM 965 N N . ASN A 1 121 ? -23.619 3.267 14.019 1.00 78.56 121 ASN A N 1
ATOM 966 C CA . ASN A 1 121 ? -22.245 3.115 13.532 1.00 78.56 121 ASN A CA 1
ATOM 967 C C . ASN A 1 121 ? -21.226 3.564 14.573 1.00 78.56 121 ASN A C 1
ATOM 969 O O . ASN A 1 121 ? -20.143 2.997 14.624 1.00 78.56 121 ASN A O 1
ATOM 973 N N . LYS A 1 122 ? -21.582 4.506 15.455 1.00 83.00 122 LYS A N 1
ATOM 974 C CA . LYS A 1 122 ? -20.694 4.941 16.540 1.00 83.00 122 LYS A CA 1
ATOM 975 C C . LYS A 1 122 ? -20.358 3.795 17.497 1.00 83.00 122 LYS A C 1
ATOM 977 O O . LYS A 1 122 ? -19.194 3.609 17.825 1.00 83.00 122 LYS A O 1
ATOM 982 N N . GLU A 1 123 ? -21.351 3.006 17.909 1.00 87.25 123 GLU A N 1
ATOM 983 C CA . GLU A 1 123 ? -21.116 1.842 18.778 1.00 87.25 123 GLU A CA 1
ATOM 984 C C . GLU A 1 123 ? -20.292 0.760 18.063 1.00 87.25 123 GLU A C 1
ATOM 986 O O . GLU A 1 123 ? -19.383 0.180 18.655 1.00 87.25 123 GLU A O 1
ATOM 991 N N . LYS A 1 124 ? -20.573 0.503 16.776 1.00 88.00 124 LYS A N 1
ATOM 992 C CA . LYS A 1 124 ? -19.800 -0.461 15.975 1.00 88.00 124 LYS A CA 1
ATOM 993 C C . LYS A 1 124 ? -18.348 -0.003 15.793 1.00 88.00 124 LYS A C 1
ATOM 995 O O . LYS A 1 124 ? -17.443 -0.815 15.948 1.00 88.00 124 LYS A O 1
ATOM 1000 N N . LEU A 1 125 ? -18.126 1.283 15.525 1.00 89.12 125 LEU A N 1
ATOM 1001 C CA . LEU A 1 125 ? -16.799 1.883 15.383 1.00 89.12 125 LEU A CA 1
ATOM 1002 C C . LEU A 1 125 ? -16.002 1.801 16.686 1.00 89.12 125 LEU A C 1
ATOM 1004 O O . LEU A 1 125 ? -14.825 1.461 16.659 1.00 89.12 125 LEU A O 1
ATOM 1008 N N . GLU A 1 126 ? -16.648 2.050 17.824 1.00 90.19 126 GLU A N 1
ATOM 1009 C CA . GLU A 1 126 ? -16.001 1.930 19.131 1.00 90.19 126 GLU A CA 1
ATOM 1010 C C . GLU A 1 126 ? -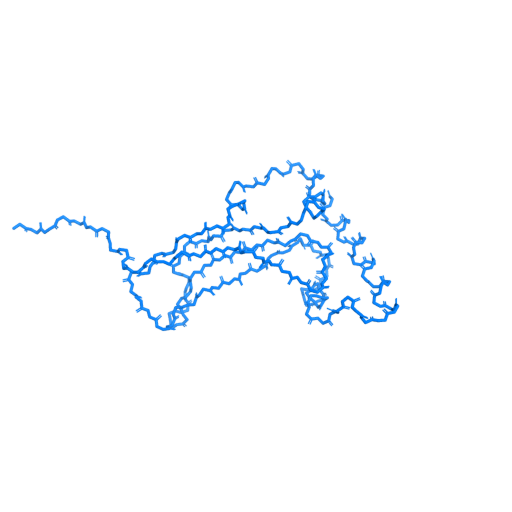15.572 0.487 19.422 1.00 90.19 126 GLU A C 1
ATOM 1012 O O . GLU A 1 126 ? -14.440 0.245 19.833 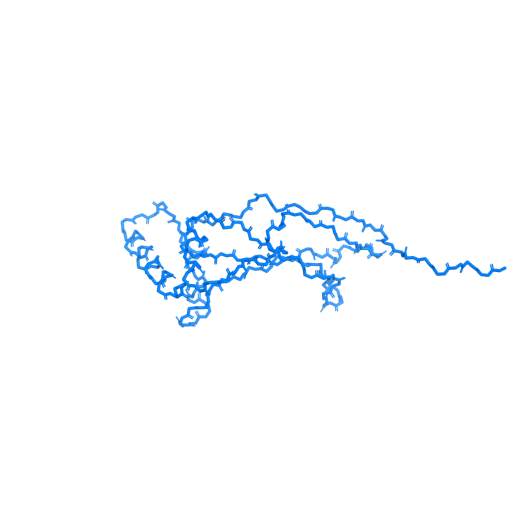1.00 90.19 126 GLU A O 1
ATOM 1017 N N . LYS A 1 127 ? -16.433 -0.495 19.121 1.00 90.94 127 LYS A N 1
ATOM 1018 C CA . LYS A 1 127 ? -16.078 -1.921 19.232 1.00 90.94 127 LYS A CA 1
ATOM 1019 C C . LYS A 1 127 ? -14.891 -2.288 18.343 1.00 90.94 127 LYS A C 1
ATOM 1021 O O . LYS A 1 127 ? -14.023 -3.038 18.778 1.00 90.94 127 LYS A O 1
ATOM 1026 N N . LEU A 1 128 ? -14.841 -1.754 1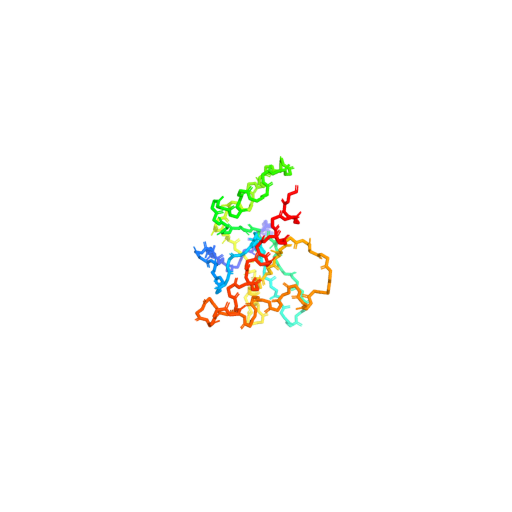7.122 1.00 91.00 128 LEU A N 1
ATOM 1027 C CA . LEU A 1 128 ? -13.724 -1.973 16.201 1.00 91.00 128 LEU A CA 1
ATOM 1028 C C . LEU A 1 128 ? -12.417 -1.360 16.721 1.00 91.00 128 LEU A C 1
ATOM 1030 O O . LEU A 1 128 ? -11.378 -2.002 16.610 1.00 91.00 128 LEU A O 1
ATOM 1034 N N . ARG A 1 129 ? -12.459 -0.164 17.325 1.00 90.19 129 ARG A N 1
ATOM 1035 C CA . ARG A 1 129 ? -11.280 0.463 17.948 1.00 90.19 129 ARG A CA 1
ATOM 1036 C C . ARG A 1 129 ? -10.752 -0.348 19.125 1.00 90.19 129 ARG A C 1
ATOM 1038 O O . ARG A 1 129 ? -9.561 -0.628 19.169 1.00 90.19 129 ARG A O 1
ATOM 1045 N N . LEU A 1 130 ? -11.634 -0.788 20.021 1.00 90.81 130 LEU A N 1
ATOM 1046 C CA . LEU A 1 130 ? -11.250 -1.633 21.157 1.00 90.81 130 LEU A CA 1
ATOM 1047 C C . LEU A 1 130 ? -10.640 -2.964 20.697 1.00 90.81 130 LEU A C 1
ATOM 1049 O O . LEU A 1 130 ? -9.654 -3.429 21.265 1.00 90.81 130 LEU A O 1
ATOM 1053 N N . ALA A 1 131 ? -11.201 -3.569 19.646 1.00 90.06 131 ALA A N 1
ATOM 1054 C CA . ALA A 1 131 ? -10.626 -4.768 19.049 1.00 90.06 131 ALA A CA 1
ATOM 1055 C C . ALA A 1 131 ? -9.236 -4.484 18.455 1.00 90.06 131 ALA A C 1
ATOM 1057 O O . ALA A 1 131 ? -8.295 -5.222 18.730 1.00 90.06 131 ALA A O 1
ATOM 1058 N N . ALA A 1 132 ? -9.081 -3.401 17.687 1.00 89.75 132 ALA A N 1
ATOM 1059 C CA . ALA A 1 132 ? -7.795 -3.014 17.112 1.00 89.75 132 ALA A CA 1
ATOM 1060 C C . ALA A 1 132 ? -6.727 -2.777 18.189 1.00 89.75 132 ALA A C 1
ATOM 1062 O O . ALA A 1 132 ? -5.612 -3.272 18.044 1.00 89.75 132 ALA A O 1
ATOM 1063 N N . GLU A 1 133 ? -7.068 -2.098 19.287 1.00 88.88 133 GLU A N 1
ATOM 1064 C CA . GLU A 1 133 ? -6.182 -1.938 20.445 1.00 88.88 133 GLU A CA 1
ATOM 1065 C C . GLU A 1 133 ? -5.716 -3.297 20.974 1.00 88.88 133 GLU A C 1
ATOM 1067 O O . GLU A 1 133 ? -4.516 -3.512 21.120 1.00 88.88 133 GLU A O 1
ATOM 1072 N N . GLN A 1 134 ? -6.630 -4.250 21.169 1.00 88.44 134 GLN A N 1
ATOM 1073 C CA . GLN A 1 134 ? -6.285 -5.589 21.651 1.00 88.44 134 GLN A CA 1
ATOM 1074 C C . GLN A 1 134 ? -5.327 -6.346 20.717 1.00 88.44 134 GLN A C 1
ATOM 1076 O O . GLN A 1 134 ? -4.466 -7.072 21.205 1.00 88.44 134 GLN A O 1
ATOM 1081 N N . PHE A 1 135 ? -5.473 -6.208 19.396 1.00 87.94 135 PHE A N 1
ATOM 1082 C CA . PHE A 1 135 ? -4.627 -6.914 18.423 1.00 87.94 135 PHE A CA 1
ATOM 1083 C C . PHE A 1 135 ? -3.307 -6.200 18.110 1.00 87.94 135 PHE A C 1
ATOM 1085 O O . PHE A 1 135 ? -2.382 -6.837 17.612 1.00 87.94 135 PHE A O 1
ATOM 1092 N N . CYS A 1 136 ? -3.221 -4.893 18.365 1.00 85.44 136 CYS A N 1
ATOM 1093 C CA . CYS A 1 136 ? -2.006 -4.104 18.153 1.00 85.44 136 CYS A CA 1
ATOM 1094 C C . CYS A 1 136 ? -1.083 -4.047 19.384 1.00 85.4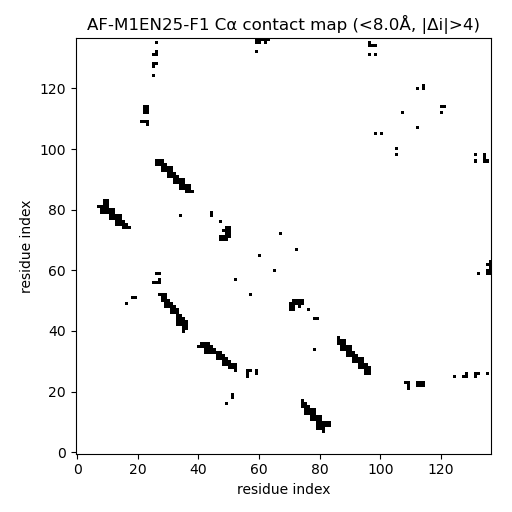4 136 CYS A C 1
ATOM 1096 O O . CYS A 1 136 ? -0.000 -3.469 19.271 1.00 85.44 136 CYS A O 1
ATOM 109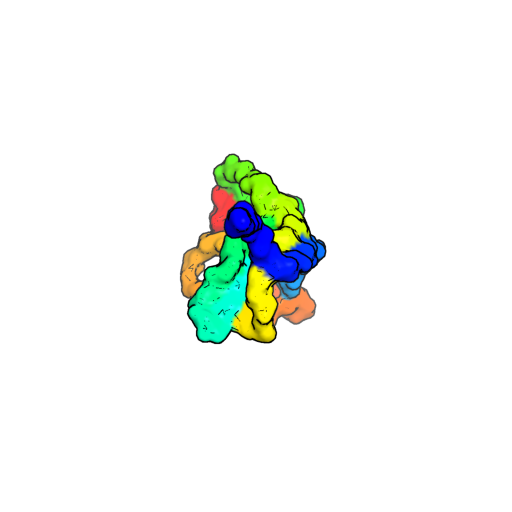8 N N . THR A 1 137 ? -1.528 -4.580 20.532 1.00 72.50 137 THR A N 1
ATOM 1099 C CA . THR A 1 137 ? -0.775 -4.632 21.799 1.00 72.50 137 THR A CA 1
ATOM 1100 C C . THR A 1 137 ? -0.043 -5.962 21.956 1.00 72.50 137 THR A C 1
ATOM 1102 O O . THR A 1 137 ? 1.121 -5.943 22.423 1.00 72.50 137 THR A O 1
#

Organism: Mustela putorius furo (NCBI:txid9669)